Protein AF-A0A1Y1T831-F1 (afdb_monomer_lite)

Radius of gyration: 39.75 Å; chains: 1; bounding box: 76×32×102 Å

Sequence (159 aa):
MKQNVKQKKEVPKNGLLILGLLALYKWLQKAWAQWMSNKTKSISKRAVTIALVVFVSLTSGYCIYLGVHAITGKSKGNAFTVTPIKRPRHLTESGAKASPLPPVSKQEYRRIQKFQWYMDSLARSPTGRKLYDSIIATRPGLMDSVRYIEKEYQNFKNQ

Structure (mmCIF, N/CA/C/O backbone):
data_AF-A0A1Y1T831-F1
#
_entry.id   AF-A0A1Y1T831-F1
#
loop_
_atom_site.group_PDB
_atom_site.id
_atom_site.type_symbol
_atom_site.label_atom_id
_atom_site.label_alt_id
_atom_site.label_comp_id
_atom_site.label_asym_id
_atom_site.label_entity_id
_atom_site.label_seq_id
_atom_site.pdbx_PDB_ins_code
_atom_site.Cartn_x
_atom_site.Cartn_y
_atom_site.Cartn_z
_atom_site.occupancy
_atom_site.B_iso_or_equiv
_atom_site.auth_seq_id
_atom_site.auth_comp_id
_atom_site.auth_asym_id
_atom_site.auth_atom_id
_atom_site.pdbx_PDB_model_num
ATOM 1 N N . MET A 1 1 ? 47.664 -13.659 56.012 1.00 42.09 1 MET A N 1
ATOM 2 C CA . MET A 1 1 ? 47.538 -12.354 55.326 1.00 42.09 1 MET A CA 1
ATOM 3 C C . MET A 1 1 ? 46.852 -12.581 53.976 1.00 42.09 1 MET A C 1
ATOM 5 O O . MET A 1 1 ? 47.480 -13.110 53.072 1.00 42.09 1 MET A O 1
ATOM 9 N N . LYS A 1 2 ? 45.548 -12.302 53.847 1.00 41.00 2 LYS A N 1
ATOM 10 C CA . LYS A 1 2 ? 44.839 -12.299 52.551 1.00 41.00 2 LYS A CA 1
ATOM 11 C C . LYS A 1 2 ? 43.988 -11.033 52.493 1.00 41.00 2 LYS A C 1
ATOM 13 O O . LYS A 1 2 ? 43.044 -10.885 53.263 1.00 41.00 2 LYS A O 1
ATOM 18 N N . GLN A 1 3 ? 44.418 -10.088 51.663 1.00 44.62 3 GLN A N 1
ATOM 19 C CA . GLN A 1 3 ? 43.807 -8.772 51.518 1.00 44.62 3 GLN A CA 1
ATOM 20 C C . GLN A 1 3 ? 42.437 -8.882 50.838 1.00 44.62 3 GLN A C 1
ATOM 22 O O . GLN A 1 3 ? 42.283 -9.512 49.795 1.00 44.62 3 GLN A O 1
ATOM 27 N N . ASN A 1 4 ? 41.447 -8.250 51.465 1.00 47.94 4 ASN A N 1
ATOM 28 C CA . ASN A 1 4 ? 40.095 -8.049 50.963 1.00 47.94 4 ASN A CA 1
ATOM 29 C C . ASN A 1 4 ? 40.109 -6.871 49.976 1.00 47.94 4 ASN A C 1
ATOM 31 O O . ASN A 1 4 ? 40.226 -5.720 50.393 1.00 47.94 4 ASN A O 1
ATOM 35 N N . VAL A 1 5 ? 39.978 -7.136 48.676 1.00 50.91 5 VAL A N 1
ATOM 36 C CA . VAL A 1 5 ? 39.764 -6.081 47.675 1.00 50.91 5 VAL A CA 1
ATOM 37 C C . VAL A 1 5 ? 38.259 -5.925 47.469 1.00 50.91 5 VAL A C 1
ATOM 39 O O . VAL A 1 5 ? 37.632 -6.670 46.717 1.00 50.91 5 VAL A O 1
ATOM 42 N N . LYS A 1 6 ? 37.661 -4.953 48.168 1.00 49.50 6 LYS A N 1
ATOM 43 C CA . LYS A 1 6 ? 36.294 -4.487 47.904 1.00 49.50 6 LYS A CA 1
ATOM 44 C C . LYS A 1 6 ? 36.238 -3.891 46.494 1.00 49.50 6 LYS A C 1
ATOM 46 O O . LYS A 1 6 ? 36.720 -2.784 46.270 1.00 49.50 6 LYS A O 1
ATOM 51 N N . GLN A 1 7 ? 35.614 -4.597 45.553 1.00 46.47 7 GLN A N 1
ATOM 52 C CA . GLN A 1 7 ? 35.245 -4.022 44.261 1.00 46.47 7 GLN A CA 1
ATOM 53 C C . GLN A 1 7 ? 34.117 -2.999 44.452 1.00 46.47 7 GLN A C 1
ATOM 55 O O . GLN A 1 7 ? 32.948 -3.349 44.617 1.00 46.47 7 GLN A O 1
ATOM 60 N N . LYS A 1 8 ? 34.473 -1.715 44.425 1.00 48.34 8 LYS A N 1
ATOM 61 C CA . LYS A 1 8 ? 33.530 -0.604 44.289 1.00 48.34 8 LYS A CA 1
ATOM 62 C C . LYS A 1 8 ? 33.037 -0.587 42.835 1.00 48.34 8 LYS A C 1
ATOM 64 O O . LYS A 1 8 ? 33.761 -0.162 41.943 1.00 48.34 8 LYS A O 1
ATOM 69 N N . LYS A 1 9 ? 31.831 -1.110 42.582 1.00 46.78 9 LYS A N 1
ATOM 70 C CA . LYS A 1 9 ? 31.176 -1.045 41.264 1.00 46.78 9 LYS A CA 1
ATOM 71 C C . LYS A 1 9 ? 30.763 0.400 40.975 1.00 46.78 9 LYS A C 1
ATOM 73 O O . LYS A 1 9 ? 29.794 0.897 41.541 1.00 46.78 9 LYS A O 1
ATOM 78 N N . GLU A 1 10 ? 31.508 1.060 40.099 1.00 56.12 10 GLU A N 1
ATOM 79 C CA . GLU A 1 10 ? 31.123 2.321 39.464 1.00 56.12 10 GLU A CA 1
ATOM 80 C C . GLU A 1 10 ? 29.862 2.060 38.616 1.00 56.12 10 GLU A C 1
ATOM 82 O O . GLU A 1 10 ? 29.894 1.307 37.641 1.00 56.12 10 GLU A O 1
ATOM 87 N N . VAL A 1 11 ? 28.718 2.616 39.023 1.00 57.81 11 VAL A N 1
ATOM 88 C CA . VAL A 1 11 ? 27.462 2.500 38.269 1.00 57.81 11 VAL A CA 1
ATOM 89 C C . VAL A 1 11 ? 27.591 3.370 37.012 1.00 57.81 11 VAL A C 1
A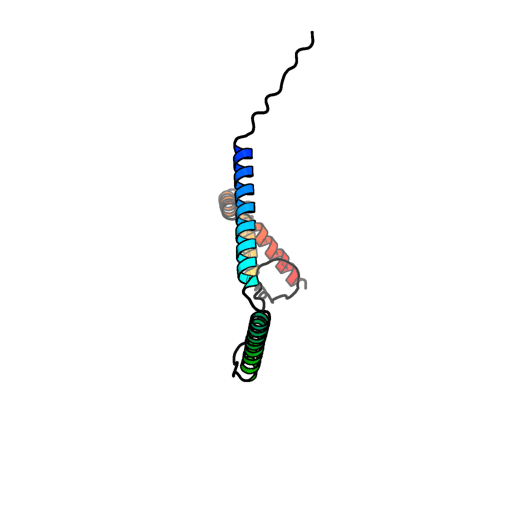TOM 91 O O . VAL A 1 11 ? 27.787 4.580 37.143 1.00 57.81 11 VAL A O 1
ATOM 94 N N . PRO A 1 12 ? 27.489 2.813 35.789 1.00 60.66 12 PRO A N 1
ATOM 95 C CA . PRO A 1 12 ? 27.631 3.606 34.575 1.00 60.66 12 PRO A CA 1
ATOM 96 C C . PRO A 1 12 ? 26.495 4.634 34.500 1.00 60.66 12 PRO A C 1
ATOM 98 O O . PRO A 1 12 ? 25.324 4.268 34.616 1.00 60.66 12 PRO A O 1
ATOM 101 N N . LYS A 1 13 ? 26.824 5.915 34.266 1.00 59.91 13 LYS A N 1
ATOM 102 C CA . LYS A 1 13 ? 25.852 7.026 34.117 1.00 59.91 13 LYS A CA 1
ATOM 103 C C . LYS A 1 13 ? 24.697 6.685 33.158 1.00 59.91 13 LYS A C 1
ATOM 105 O O . LYS A 1 13 ? 23.567 7.103 33.383 1.00 59.91 13 LYS A O 1
ATOM 110 N N . ASN A 1 14 ? 24.956 5.850 32.150 1.00 63.09 14 ASN A N 1
ATOM 111 C CA . ASN A 1 14 ? 23.967 5.381 31.176 1.00 63.09 14 ASN A CA 1
ATOM 112 C C . ASN A 1 14 ? 22.895 4.470 31.804 1.00 63.09 14 ASN A C 1
ATOM 114 O O . ASN A 1 14 ? 21.730 4.547 31.428 1.00 63.09 14 ASN A O 1
ATOM 118 N N . GLY A 1 15 ? 23.253 3.653 32.800 1.00 69.12 15 GLY A N 1
ATOM 119 C CA . GLY A 1 15 ? 22.299 2.823 33.541 1.00 69.12 15 GLY A CA 1
ATOM 120 C C . GLY A 1 15 ? 21.337 3.659 34.384 1.00 69.12 15 GLY A C 1
ATOM 121 O O . GLY A 1 15 ? 20.151 3.352 34.446 1.00 69.12 15 GLY A O 1
ATOM 122 N N . LEU A 1 16 ? 21.817 4.767 34.959 1.00 72.06 16 LEU A N 1
ATOM 123 C CA . LEU A 1 16 ? 20.982 5.709 35.710 1.00 72.06 16 LEU A CA 1
ATOM 124 C C . LEU A 1 16 ? 19.935 6.386 34.804 1.00 72.06 16 LEU A C 1
ATOM 126 O O . LEU A 1 16 ? 18.771 6.502 35.181 1.00 72.06 16 LEU A O 1
ATOM 130 N N . LEU A 1 17 ? 20.331 6.777 33.587 1.00 79.75 17 LEU A N 1
ATOM 131 C CA . LEU A 1 17 ? 19.433 7.389 32.600 1.00 79.75 17 LEU A CA 1
ATOM 132 C C . LEU A 1 17 ? 18.382 6.402 32.073 1.00 79.75 17 LEU A C 1
ATOM 134 O O . LEU A 1 17 ? 17.208 6.754 31.970 1.00 79.75 17 LEU A O 1
ATOM 138 N N . ILE A 1 18 ? 18.774 5.156 31.793 1.00 80.12 18 ILE A N 1
ATOM 139 C CA . ILE A 1 18 ? 17.844 4.100 31.359 1.00 80.12 18 ILE A CA 1
ATOM 140 C C . ILE A 1 18 ? 16.823 3.795 32.463 1.00 80.12 18 ILE A C 1
ATOM 142 O O . ILE A 1 18 ? 15.631 3.668 32.186 1.00 80.12 18 ILE A O 1
ATOM 146 N N . LEU A 1 19 ? 17.260 3.738 33.724 1.00 81.69 19 LEU A N 1
ATOM 147 C CA . LEU A 1 19 ? 16.357 3.567 34.865 1.00 81.69 19 LEU A CA 1
ATOM 148 C C . LEU A 1 19 ? 15.381 4.745 35.004 1.00 81.69 19 LEU A C 1
ATOM 150 O O . LEU A 1 19 ? 14.196 4.520 35.256 1.00 81.69 19 LEU A O 1
ATOM 154 N N . GLY A 1 20 ? 15.843 5.978 34.774 1.00 85.88 20 GLY A N 1
ATOM 155 C CA . GLY A 1 20 ? 14.995 7.174 34.747 1.00 85.88 20 GLY A CA 1
ATOM 156 C C . GLY A 1 20 ? 13.937 7.139 33.639 1.00 85.88 20 GLY A C 1
ATOM 157 O O . GLY A 1 20 ? 12.762 7.390 33.903 1.00 85.88 20 GLY A O 1
ATOM 158 N N . LEU A 1 21 ? 14.317 6.749 32.418 1.00 88.06 21 LEU A N 1
ATOM 159 C CA . LEU A 1 21 ? 13.390 6.598 31.288 1.00 88.06 21 LEU A CA 1
ATOM 160 C C . LEU A 1 21 ? 12.350 5.499 31.532 1.00 88.06 21 LEU A C 1
ATOM 162 O O . LEU A 1 21 ? 11.168 5.695 31.255 1.00 88.06 21 LEU A O 1
ATOM 166 N N . LEU A 1 22 ? 12.760 4.361 32.096 1.00 89.31 22 LEU A N 1
ATOM 167 C CA . LEU A 1 22 ? 11.837 3.285 32.461 1.00 89.31 22 LEU A CA 1
ATOM 168 C C . LEU A 1 22 ? 10.868 3.716 33.568 1.00 89.31 22 LEU A C 1
ATOM 170 O O . LEU A 1 22 ? 9.692 3.345 33.532 1.00 89.31 22 LEU A O 1
ATOM 174 N N . ALA A 1 23 ? 11.334 4.501 34.540 1.00 88.94 23 ALA A N 1
ATOM 175 C CA . ALA A 1 23 ? 10.482 5.060 35.583 1.00 88.94 23 ALA A CA 1
ATOM 176 C C . ALA A 1 23 ? 9.462 6.053 35.004 1.00 88.94 23 ALA A C 1
ATOM 178 O O . ALA A 1 23 ? 8.279 5.965 35.335 1.00 88.94 23 ALA A O 1
ATOM 179 N N . LEU A 1 24 ? 9.891 6.926 34.087 1.00 89.31 24 LEU A N 1
ATOM 180 C CA . LEU A 1 24 ? 9.019 7.871 33.389 1.00 89.31 24 LEU A CA 1
ATOM 181 C C . LEU A 1 24 ? 7.975 7.147 32.529 1.00 89.31 24 LEU A C 1
ATOM 183 O O . LEU A 1 24 ? 6.790 7.460 32.611 1.00 89.31 24 LEU A O 1
ATOM 187 N N . TYR A 1 25 ? 8.392 6.132 31.768 1.00 93.50 25 TYR A N 1
ATOM 188 C CA . TYR A 1 25 ? 7.491 5.295 30.977 1.00 93.50 25 TYR A CA 1
ATOM 189 C C . TYR A 1 25 ? 6.440 4.613 31.858 1.00 93.50 25 TYR A C 1
ATOM 191 O O . TYR A 1 25 ? 5.245 4.698 31.582 1.00 93.50 25 TYR A O 1
ATOM 199 N N . LYS A 1 26 ? 6.860 3.988 32.966 1.00 92.38 26 LYS A N 1
ATOM 200 C CA . LYS A 1 26 ? 5.933 3.341 33.905 1.00 92.38 26 LYS A CA 1
ATOM 201 C C . LYS A 1 26 ? 4.991 4.342 34.567 1.00 92.38 26 LYS A C 1
ATOM 203 O O . LYS A 1 26 ? 3.826 4.014 34.790 1.00 92.38 26 LYS A O 1
ATOM 208 N N . TRP A 1 27 ? 5.471 5.540 34.893 1.00 94.50 27 TRP A N 1
ATOM 209 C CA . TRP A 1 27 ? 4.631 6.601 35.441 1.00 94.50 27 TRP A CA 1
ATOM 210 C C . TRP A 1 27 ? 3.590 7.059 34.421 1.00 94.50 27 TRP A C 1
ATOM 212 O O . TRP A 1 27 ? 2.407 7.095 34.746 1.00 94.50 27 TRP A O 1
ATOM 222 N N . LEU A 1 28 ? 4.002 7.298 33.175 1.00 94.12 28 LEU A N 1
ATOM 223 C CA . LEU A 1 28 ? 3.108 7.694 32.092 1.00 94.12 28 LEU A CA 1
ATOM 224 C C . LEU A 1 28 ? 2.067 6.608 31.801 1.00 94.12 28 LEU A C 1
ATOM 226 O O . LEU A 1 28 ? 0.882 6.907 31.680 1.00 94.12 28 LEU A O 1
ATOM 230 N N . GLN A 1 29 ? 2.484 5.341 31.779 1.00 94.38 29 GLN A N 1
ATOM 231 C CA . GLN A 1 29 ? 1.585 4.202 31.618 1.00 94.38 29 GLN A CA 1
ATOM 232 C C . GLN A 1 29 ? 0.551 4.138 32.751 1.00 94.38 29 GLN A C 1
ATOM 234 O O . GLN A 1 29 ? -0.634 3.939 32.488 1.00 94.38 29 GLN A O 1
ATOM 239 N N . LYS A 1 30 ? 0.970 4.337 34.009 1.00 93.31 30 LYS A N 1
ATOM 240 C CA . LYS A 1 30 ? 0.054 4.363 35.161 1.00 93.31 30 LYS A CA 1
ATOM 241 C C . LYS A 1 30 ? -0.894 5.558 35.115 1.00 93.31 30 LYS A C 1
ATOM 243 O O . LYS A 1 30 ? -2.090 5.376 35.320 1.00 93.31 30 LYS A O 1
ATOM 248 N N . ALA A 1 31 ? -0.382 6.749 34.814 1.00 90.94 31 ALA A N 1
ATOM 249 C CA . ALA A 1 31 ? -1.177 7.966 34.697 1.00 90.94 31 ALA A CA 1
ATOM 250 C C . ALA A 1 31 ? -2.231 7.826 33.591 1.00 90.94 31 ALA A C 1
ATOM 252 O O . ALA A 1 31 ? -3.402 8.135 33.806 1.00 90.94 31 ALA A O 1
ATOM 253 N N . TRP A 1 32 ? -1.841 7.275 32.441 1.00 92.75 32 TRP A N 1
ATOM 254 C CA . TRP A 1 32 ? -2.750 7.026 31.331 1.00 92.75 32 TRP A CA 1
ATOM 255 C C . TRP A 1 32 ? -3.788 5.954 31.667 1.00 92.75 32 TRP A C 1
ATOM 257 O O . TRP A 1 32 ? -4.974 6.169 31.436 1.00 92.75 32 TRP A O 1
ATOM 267 N N . ALA A 1 33 ? -3.382 4.843 32.288 1.00 90.12 33 ALA A N 1
ATOM 268 C CA . ALA A 1 33 ? -4.308 3.801 32.728 1.00 90.12 33 ALA A CA 1
ATOM 269 C C . ALA A 1 33 ? -5.316 4.324 33.764 1.00 90.12 33 ALA A C 1
ATOM 271 O O . ALA A 1 33 ? -6.501 4.003 33.691 1.00 90.12 33 ALA A O 1
ATOM 272 N N . GLN A 1 34 ? -4.875 5.163 34.703 1.00 89.81 34 GLN A N 1
ATOM 273 C CA . GLN A 1 34 ? -5.744 5.776 35.706 1.00 89.81 34 GLN A CA 1
ATOM 274 C C . GLN A 1 34 ? -6.689 6.809 35.081 1.00 89.81 34 GLN A C 1
ATOM 276 O O . GLN A 1 34 ? -7.871 6.842 35.424 1.00 89.81 34 GLN A O 1
ATOM 281 N N . TRP A 1 35 ? -6.206 7.601 34.121 1.00 90.81 35 TRP A N 1
ATOM 282 C CA . TRP A 1 35 ? -7.029 8.529 33.349 1.00 90.81 35 TRP A CA 1
ATOM 283 C C . TRP A 1 35 ? -8.093 7.791 32.525 1.00 90.81 35 TRP A C 1
ATOM 285 O O . TRP A 1 35 ? -9.277 8.109 32.635 1.00 90.81 35 TRP A O 1
ATOM 295 N N . MET A 1 36 ? -7.702 6.746 31.788 1.00 86.06 36 MET A N 1
ATOM 296 C CA . MET A 1 36 ? -8.611 5.867 31.041 1.00 86.06 36 MET A CA 1
ATOM 297 C C . MET A 1 36 ? -9.616 5.187 31.967 1.00 86.06 36 MET A C 1
ATOM 299 O O . MET A 1 36 ? -10.805 5.150 31.658 1.00 86.06 36 MET A O 1
ATOM 303 N N . SER A 1 37 ? -9.174 4.690 33.124 1.00 84.81 37 SER A N 1
ATOM 304 C CA . SER A 1 37 ? -10.055 4.064 34.111 1.00 84.81 37 SER A CA 1
ATOM 305 C C . SER A 1 37 ? -11.081 5.061 34.644 1.00 84.81 37 SER A C 1
ATOM 307 O O . SER A 1 37 ? -12.270 4.757 34.654 1.00 84.81 37 SER A O 1
ATOM 309 N N . ASN A 1 38 ? -10.667 6.274 35.013 1.00 84.25 38 ASN A N 1
ATOM 310 C CA . ASN A 1 38 ? -11.580 7.313 35.492 1.00 84.25 38 ASN A CA 1
ATOM 311 C C . ASN A 1 38 ? -12.552 7.772 34.400 1.00 84.25 38 ASN A C 1
ATOM 313 O O . ASN A 1 38 ? -13.734 7.969 34.680 1.00 84.25 38 ASN A O 1
ATOM 317 N N . LYS A 1 39 ? -12.082 7.885 33.152 1.00 80.75 39 LYS A N 1
ATOM 318 C CA . LYS A 1 39 ? -12.930 8.232 32.011 1.00 80.75 39 LYS A CA 1
ATOM 319 C C . LYS A 1 39 ? -13.904 7.111 31.653 1.00 80.75 39 LYS A C 1
ATOM 321 O O . LYS A 1 39 ? -15.023 7.409 31.275 1.00 80.75 39 LYS A O 1
ATOM 326 N N . THR A 1 40 ? -13.513 5.847 31.814 1.00 81.31 40 THR A N 1
ATOM 327 C CA . THR A 1 40 ? -14.370 4.677 31.552 1.00 81.31 40 THR A CA 1
ATOM 328 C C . THR A 1 40 ? -15.380 4.459 32.679 1.00 81.31 40 THR A C 1
ATOM 330 O O . THR A 1 40 ? -16.526 4.114 32.410 1.00 81.31 40 THR A O 1
ATOM 333 N N . LYS A 1 41 ? -15.003 4.723 33.938 1.00 76.31 41 LYS A N 1
ATOM 334 C CA . LYS A 1 41 ? -15.899 4.639 35.106 1.00 76.31 41 LYS A CA 1
ATOM 335 C C . LYS A 1 41 ? -17.097 5.582 35.006 1.00 76.31 41 LYS A C 1
ATOM 337 O O . LYS 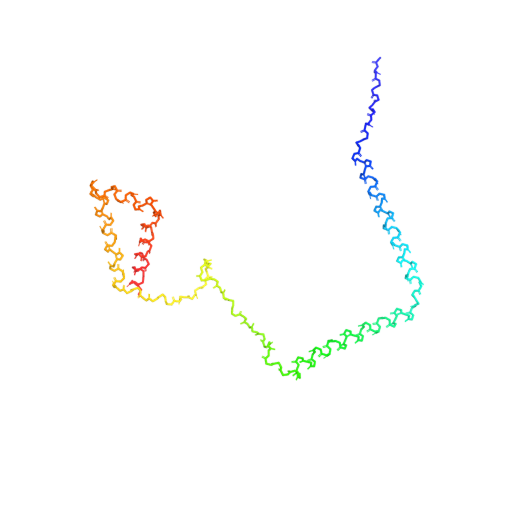A 1 41 ? -18.161 5.247 35.514 1.00 76.31 41 LYS A O 1
ATOM 342 N N . SER A 1 42 ? -16.938 6.744 34.370 1.00 73.31 42 SER A N 1
ATOM 343 C CA . SER A 1 42 ? -18.040 7.692 34.177 1.00 73.31 42 SER A CA 1
ATOM 344 C C . SER A 1 42 ? -18.961 7.337 33.006 1.00 73.31 42 SER A C 1
ATOM 346 O O . SER A 1 42 ? -20.018 7.951 32.861 1.00 73.31 42 SER A O 1
ATOM 348 N N . ILE A 1 43 ? -18.616 6.337 32.186 1.00 78.56 43 ILE A N 1
ATOM 349 C CA . ILE A 1 43 ? -19.480 5.890 31.094 1.00 78.56 43 ILE A CA 1
ATOM 350 C C . ILE A 1 43 ? -20.472 4.875 31.656 1.00 78.56 43 ILE A C 1
ATOM 352 O O . ILE A 1 43 ? -20.128 3.748 32.011 1.00 78.56 43 ILE A O 1
ATOM 356 N N . SER A 1 44 ? -21.741 5.275 31.734 1.00 80.94 44 SER A N 1
ATOM 357 C CA . SER A 1 44 ? -22.808 4.355 32.124 1.00 80.94 44 SER A CA 1
ATOM 358 C C . SER A 1 44 ? -22.950 3.231 31.092 1.00 80.94 44 SER A C 1
ATOM 360 O O . SER A 1 44 ? -22.745 3.438 29.894 1.00 80.94 44 SER A O 1
ATOM 362 N N . LYS A 1 45 ? -23.378 2.040 31.531 1.00 80.56 45 LYS A N 1
ATOM 363 C CA . LYS A 1 45 ? -23.653 0.908 30.624 1.00 80.56 45 LYS A CA 1
ATOM 364 C C . LYS A 1 45 ? -24.601 1.306 29.486 1.00 80.56 45 LYS A C 1
ATOM 366 O O . LYS A 1 45 ? -24.399 0.888 28.356 1.00 80.56 45 LYS A O 1
ATOM 371 N N . ARG A 1 46 ? -25.572 2.184 29.769 1.00 83.19 46 ARG A N 1
ATOM 372 C CA . ARG A 1 46 ? -26.495 2.738 28.766 1.00 83.19 46 ARG A CA 1
ATOM 373 C C . ARG A 1 46 ? -25.766 3.574 27.715 1.00 83.19 46 ARG A C 1
ATOM 375 O O . ARG A 1 46 ? -26.036 3.401 26.537 1.00 83.19 46 ARG A O 1
ATOM 382 N N . ALA A 1 47 ? -24.824 4.428 28.116 1.00 85.44 47 ALA A N 1
ATOM 383 C CA . ALA A 1 47 ? -24.032 5.225 27.180 1.00 85.44 47 ALA A CA 1
ATOM 384 C C . ALA A 1 47 ? -23.130 4.349 26.293 1.00 85.44 47 ALA A C 1
ATOM 386 O O . ALA A 1 47 ? -23.034 4.613 25.098 1.00 85.44 47 ALA A O 1
ATOM 387 N N . VAL A 1 48 ? -22.540 3.275 26.838 1.00 86.81 48 VAL A N 1
ATOM 388 C CA . VAL A 1 48 ? -21.785 2.290 26.036 1.00 86.81 48 VAL A CA 1
ATOM 389 C C . VAL A 1 48 ? -22.696 1.596 25.027 1.00 86.81 48 VAL A C 1
ATOM 391 O O . VAL A 1 48 ? -22.352 1.521 23.852 1.00 86.81 48 VAL A O 1
ATOM 394 N N . THR A 1 49 ? -23.868 1.118 25.456 1.00 89.75 49 THR A N 1
ATOM 395 C CA . THR A 1 49 ? -24.827 0.470 24.553 1.00 89.75 49 THR A CA 1
ATOM 396 C C . THR A 1 49 ? -25.307 1.430 23.466 1.00 89.75 49 THR A C 1
ATOM 398 O O . THR A 1 49 ? -25.344 1.042 22.305 1.00 89.75 49 THR A O 1
ATOM 401 N N . ILE A 1 50 ? -25.616 2.687 23.802 1.00 92.62 50 ILE A N 1
ATOM 402 C CA . ILE A 1 50 ? -26.012 3.707 22.819 1.00 92.62 50 ILE A CA 1
ATOM 403 C C . ILE A 1 50 ? -24.873 3.966 21.832 1.00 92.62 50 ILE A C 1
ATOM 405 O O . ILE A 1 50 ? -25.104 3.944 20.628 1.00 92.62 50 ILE A O 1
ATOM 409 N N . ALA A 1 51 ? -23.642 4.154 22.313 1.00 90.88 51 ALA A N 1
ATOM 410 C CA . ALA A 1 51 ? -22.484 4.356 21.448 1.00 90.88 51 ALA A CA 1
ATOM 411 C C . ALA A 1 51 ? -22.254 3.158 20.514 1.00 90.88 51 ALA A C 1
ATOM 413 O O . ALA A 1 51 ? -21.978 3.354 19.333 1.00 90.88 51 ALA A O 1
ATOM 414 N N . LEU A 1 52 ? -22.429 1.930 21.015 1.00 93.31 52 LEU A N 1
ATOM 415 C CA . LEU A 1 52 ? -22.332 0.712 20.215 1.00 93.31 52 LEU A CA 1
ATOM 416 C C . LEU A 1 52 ? -23.420 0.672 19.135 1.00 93.31 52 LEU A C 1
ATOM 418 O O . LEU A 1 52 ? -23.114 0.438 17.971 1.00 93.31 52 LEU A O 1
ATOM 422 N N . VAL A 1 53 ? -24.674 0.939 19.502 1.00 96.19 53 VAL A N 1
ATOM 423 C CA . VAL A 1 53 ? -25.803 0.957 18.560 1.00 96.19 53 VAL A CA 1
ATOM 424 C C . VAL A 1 53 ? -25.602 2.032 17.496 1.00 96.19 53 VAL A C 1
ATOM 426 O O . VAL A 1 53 ? -25.789 1.749 16.316 1.00 96.19 53 VAL A O 1
ATOM 429 N N . VAL A 1 54 ? -25.172 3.236 17.875 1.00 96.12 54 VAL A N 1
ATOM 430 C CA . VAL A 1 54 ? -24.853 4.316 16.930 1.00 96.12 54 VAL A CA 1
ATOM 431 C C . VAL A 1 54 ? -23.717 3.897 16.003 1.00 96.12 54 VAL A C 1
ATOM 433 O O . VAL A 1 54 ? -23.842 4.036 14.791 1.00 96.12 54 VAL A O 1
ATOM 436 N N . PHE A 1 55 ? -22.636 3.334 16.544 1.00 96.06 55 PHE A N 1
ATOM 437 C CA . PHE A 1 55 ? -21.501 2.871 15.749 1.00 96.06 55 PHE A CA 1
ATOM 438 C C . PHE A 1 55 ? -21.912 1.801 14.730 1.00 96.06 55 PHE A C 1
ATOM 440 O O . PHE A 1 55 ? -21.609 1.922 13.542 1.00 96.06 55 PHE A O 1
ATOM 447 N N . VAL A 1 56 ? -22.652 0.782 15.174 1.00 96.69 56 VAL A N 1
ATOM 448 C CA . VAL A 1 56 ? -23.181 -0.280 14.307 1.00 96.69 56 VAL A CA 1
ATOM 449 C C . VAL A 1 56 ? -24.156 0.288 13.272 1.00 96.69 56 VAL A C 1
ATOM 451 O O . VAL A 1 56 ? -24.115 -0.108 12.113 1.00 96.69 56 VAL A O 1
ATOM 454 N N . SER A 1 57 ? -24.997 1.253 13.647 1.00 96.31 57 SER A N 1
ATOM 455 C CA . SER A 1 57 ? -25.963 1.866 12.725 1.00 96.31 57 SER A CA 1
ATOM 456 C C . SER A 1 57 ? -25.279 2.711 11.652 1.00 96.31 57 SER A C 1
ATOM 458 O O . SER A 1 57 ? -25.646 2.624 10.485 1.00 96.31 57 SER A O 1
ATOM 460 N N . LEU A 1 58 ? -24.260 3.494 12.019 1.00 95.94 58 LEU A N 1
ATOM 461 C CA . LEU A 1 58 ? -23.479 4.300 11.078 1.00 95.94 58 LEU A CA 1
ATOM 462 C C . LEU A 1 58 ? -22.682 3.420 10.116 1.00 95.94 58 LEU A C 1
ATOM 464 O O . LEU A 1 58 ? -22.687 3.664 8.914 1.00 95.94 58 LEU A O 1
ATOM 468 N N . THR A 1 59 ? -22.020 2.384 10.634 1.00 94.25 59 THR A N 1
ATOM 469 C CA . THR A 1 59 ? -21.246 1.446 9.807 1.00 94.25 59 THR A CA 1
ATOM 470 C C . THR A 1 59 ? -22.148 0.633 8.885 1.00 94.25 59 THR A C 1
ATOM 472 O O . THR A 1 59 ? -21.886 0.571 7.687 1.00 94.25 59 THR A O 1
ATOM 475 N N . SER A 1 60 ? -23.249 0.083 9.400 1.00 95.25 60 SER A N 1
ATOM 476 C CA . SER A 1 60 ? -24.243 -0.632 8.595 1.00 95.25 60 SER A CA 1
ATOM 477 C C . SER A 1 60 ? -24.872 0.279 7.539 1.00 95.25 60 SER A C 1
ATOM 479 O O . SER A 1 60 ? -24.891 -0.062 6.357 1.00 95.25 60 SER A O 1
ATOM 481 N N . GLY A 1 61 ? -25.297 1.484 7.932 1.00 95.31 61 GLY A N 1
ATOM 482 C CA . GLY A 1 61 ? -25.855 2.482 7.023 1.00 95.31 61 GLY A CA 1
ATOM 483 C C . GLY A 1 61 ? -24.870 2.896 5.932 1.00 95.31 61 GLY A C 1
ATOM 484 O O . GLY A 1 61 ? -25.258 2.990 4.772 1.00 95.31 61 GLY A O 1
ATOM 485 N N . TYR A 1 62 ? -23.588 3.068 6.266 1.00 93.25 62 TYR A N 1
ATOM 486 C CA . TYR A 1 62 ? -22.540 3.367 5.291 1.00 93.25 62 TYR A CA 1
ATOM 487 C C . TYR A 1 62 ? -22.302 2.205 4.317 1.00 93.25 62 TYR A C 1
ATOM 489 O O . TYR A 1 62 ? -22.199 2.431 3.113 1.00 93.25 62 TYR A O 1
ATOM 497 N N . CYS A 1 63 ? -22.275 0.960 4.800 1.00 91.38 63 CYS A N 1
ATOM 498 C CA . CYS A 1 63 ? -22.157 -0.224 3.946 1.00 91.38 63 CYS A CA 1
ATOM 499 C C . CYS A 1 63 ? -23.354 -0.371 2.997 1.00 91.38 63 CYS A C 1
ATOM 501 O O . CYS A 1 63 ? -23.168 -0.643 1.812 1.00 91.38 63 CYS A O 1
ATOM 503 N N . ILE A 1 64 ? -24.574 -0.155 3.497 1.00 92.69 64 ILE A N 1
ATOM 504 C CA . ILE A 1 64 ? -25.794 -0.186 2.681 1.00 92.69 64 ILE A CA 1
ATOM 505 C C . ILE A 1 64 ? -25.773 0.957 1.664 1.00 92.69 64 ILE A C 1
ATOM 507 O O . ILE A 1 64 ? -26.042 0.718 0.491 1.00 92.69 64 ILE A O 1
ATOM 511 N N . TYR A 1 65 ? -25.401 2.172 2.078 1.00 91.19 65 TYR A N 1
ATOM 512 C CA . TYR A 1 65 ? -25.235 3.312 1.177 1.00 91.19 65 TYR A CA 1
ATOM 513 C C . TYR A 1 65 ? -24.237 2.993 0.062 1.00 91.19 65 TYR A C 1
ATOM 515 O O . TYR A 1 65 ? -24.550 3.199 -1.107 1.00 91.19 65 TYR A O 1
ATOM 523 N N . LEU A 1 66 ? -23.073 2.432 0.399 1.00 86.94 66 LEU A N 1
ATOM 524 C CA . LEU A 1 66 ? -22.062 2.038 -0.579 1.00 86.94 66 LEU A CA 1
ATOM 525 C C . LEU A 1 66 ? -22.591 0.957 -1.531 1.00 86.94 66 LEU A C 1
ATOM 527 O O . LEU A 1 66 ? -22.374 1.055 -2.735 1.00 86.94 66 LEU A O 1
ATOM 531 N N . GLY A 1 67 ? -23.312 -0.039 -1.011 1.00 87.19 67 GLY A N 1
ATOM 532 C CA . GLY A 1 67 ? -23.920 -1.103 -1.809 1.00 87.19 67 GLY A CA 1
ATOM 533 C C . GLY A 1 67 ? -24.989 -0.583 -2.772 1.00 87.19 67 GLY A C 1
ATOM 534 O O . GLY A 1 67 ? -24.934 -0.863 -3.967 1.00 87.19 67 GLY A O 1
ATOM 535 N N . VAL A 1 68 ? -25.924 0.236 -2.286 1.00 86.50 68 VAL A N 1
ATOM 536 C CA . VAL A 1 68 ? -26.966 0.856 -3.120 1.00 86.50 68 VAL A CA 1
ATOM 537 C C . VAL A 1 68 ? -26.345 1.818 -4.128 1.00 86.50 68 VAL A C 1
ATOM 539 O O . VAL A 1 68 ? -26.724 1.805 -5.293 1.00 86.50 68 VAL A O 1
ATOM 542 N N . HIS A 1 69 ? -25.355 2.617 -3.732 1.00 80.94 69 HIS A N 1
ATOM 543 C CA . HIS A 1 69 ? -24.638 3.500 -4.648 1.00 80.94 69 HIS A CA 1
ATOM 544 C C . HIS A 1 69 ? -23.844 2.712 -5.705 1.00 80.94 69 HIS A C 1
ATOM 546 O O . HIS A 1 69 ? -23.754 3.153 -6.847 1.00 80.94 69 HIS A O 1
ATOM 552 N N . ALA A 1 70 ? -23.309 1.534 -5.375 1.00 76.31 70 ALA A N 1
ATOM 553 C CA . ALA A 1 70 ? -22.629 0.665 -6.335 1.00 76.31 70 ALA A CA 1
ATOM 554 C C . ALA A 1 70 ? -23.587 0.036 -7.365 1.00 76.31 70 ALA A C 1
ATOM 556 O O . ALA A 1 70 ? -23.183 -0.168 -8.508 1.00 76.31 70 ALA A O 1
ATOM 557 N N . ILE A 1 71 ? -24.834 -0.256 -6.977 1.00 80.06 71 ILE A N 1
ATOM 558 C CA . ILE A 1 71 ? -25.839 -0.904 -7.842 1.00 80.06 71 ILE A CA 1
ATOM 559 C C . ILE A 1 71 ? -26.663 0.126 -8.635 1.00 80.06 71 ILE A C 1
ATOM 561 O O . ILE A 1 71 ? -26.923 -0.061 -9.821 1.00 80.06 71 ILE A O 1
ATOM 565 N N . THR A 1 72 ? -27.083 1.212 -7.984 1.00 76.06 72 THR A N 1
ATOM 566 C CA . THR A 1 72 ? -27.998 2.231 -8.530 1.00 76.06 72 THR A CA 1
ATOM 567 C C . THR A 1 72 ? -27.258 3.432 -9.107 1.00 76.06 72 THR A C 1
ATOM 569 O O . THR A 1 72 ? -27.770 4.118 -9.998 1.00 76.06 72 THR A O 1
ATOM 572 N N . GLY A 1 73 ? -26.045 3.710 -8.619 1.00 63.28 73 GLY A N 1
ATOM 573 C CA . GLY A 1 73 ? -25.171 4.669 -9.269 1.00 63.28 73 GLY A CA 1
ATOM 574 C C . GLY A 1 73 ? -24.956 4.201 -10.699 1.00 63.28 73 GLY A C 1
ATOM 575 O O . GLY A 1 73 ? -24.597 3.050 -10.932 1.00 63.28 73 GLY A O 1
ATOM 576 N N . LYS A 1 74 ? -25.189 5.089 -11.671 1.00 59.34 74 LYS A N 1
ATOM 577 C CA . LYS A 1 74 ? -24.776 4.904 -1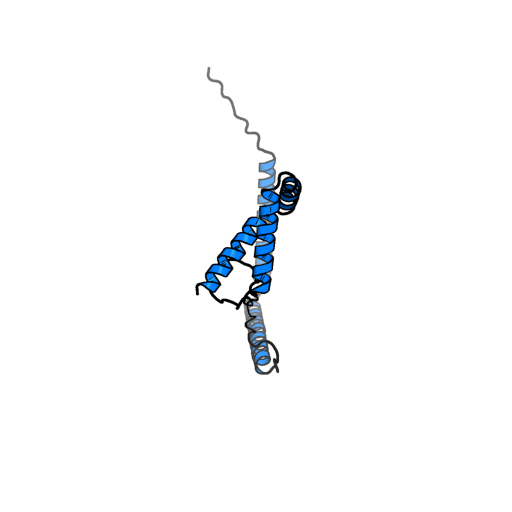3.067 1.00 59.34 74 LYS A CA 1
ATOM 578 C C . LYS A 1 74 ? -23.246 4.881 -13.116 1.00 59.34 74 LYS A C 1
ATOM 580 O O . LYS A 1 74 ? -22.620 5.778 -13.675 1.00 59.34 74 LYS A O 1
ATOM 585 N N . SER A 1 75 ? -22.630 3.881 -12.500 1.00 55.69 75 SER A N 1
ATOM 586 C CA . SER A 1 75 ? -21.210 3.623 -12.563 1.00 55.69 75 SER A CA 1
ATOM 587 C C . SER A 1 75 ? -20.920 3.109 -13.962 1.00 55.69 75 SER A C 1
ATOM 589 O O . SER A 1 75 ? -20.742 1.923 -14.211 1.00 55.69 75 SER A O 1
ATOM 591 N N . LYS A 1 76 ? -20.768 4.062 -14.882 1.00 54.94 76 LYS A N 1
ATOM 592 C CA . LYS A 1 76 ? -19.859 3.961 -16.029 1.00 54.94 76 LYS A CA 1
ATOM 593 C C . LYS A 1 76 ? -18.384 3.861 -15.577 1.00 54.94 76 LYS A C 1
ATOM 595 O O . LYS A 1 76 ? -17.488 4.267 -16.305 1.00 54.94 76 LYS A O 1
ATOM 600 N N . GLY A 1 77 ? -18.108 3.355 -14.377 1.00 59.12 77 GLY A N 1
ATOM 601 C CA . GLY A 1 77 ? -16.787 3.350 -13.776 1.00 59.12 77 GLY A CA 1
ATOM 602 C C . GLY A 1 77 ? -16.644 2.178 -12.823 1.00 59.12 77 GLY A C 1
ATOM 603 O O . GLY A 1 77 ? -17.378 2.075 -11.847 1.00 59.12 77 GLY A O 1
ATOM 604 N N . ASN A 1 78 ? -15.641 1.348 -13.101 1.00 52.06 78 ASN A N 1
ATOM 605 C CA . ASN A 1 78 ? -15.077 0.338 -12.208 1.00 52.06 78 ASN A CA 1
ATOM 606 C C . ASN A 1 78 ? -15.788 -1.025 -12.191 1.00 52.06 78 ASN A C 1
ATOM 608 O O . ASN A 1 78 ? -15.758 -1.723 -11.181 1.00 52.06 78 ASN A O 1
ATOM 612 N N . ALA A 1 79 ? -16.288 -1.495 -13.343 1.00 51.72 79 ALA A N 1
ATOM 613 C CA . ALA A 1 79 ? -16.048 -2.906 -13.654 1.00 51.72 79 ALA A CA 1
ATOM 614 C C . ALA A 1 79 ? -14.554 -3.1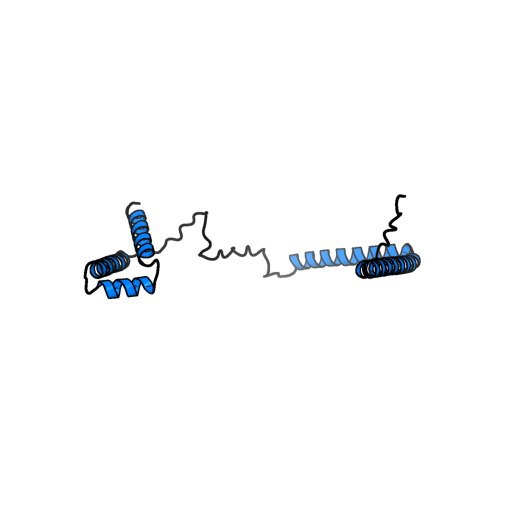15 -13.433 1.00 51.72 79 ALA A C 1
ATOM 616 O O . ALA A 1 79 ? -13.785 -2.319 -13.973 1.00 51.72 79 ALA A O 1
ATOM 617 N N . PHE A 1 80 ? -14.185 -4.063 -12.572 1.00 51.53 80 PHE A N 1
ATOM 618 C CA . PHE A 1 80 ? -12.814 -4.463 -12.282 1.00 51.53 80 PHE A CA 1
ATOM 619 C C . PHE A 1 80 ? -12.034 -4.427 -13.595 1.00 51.53 80 PHE A C 1
ATOM 621 O O 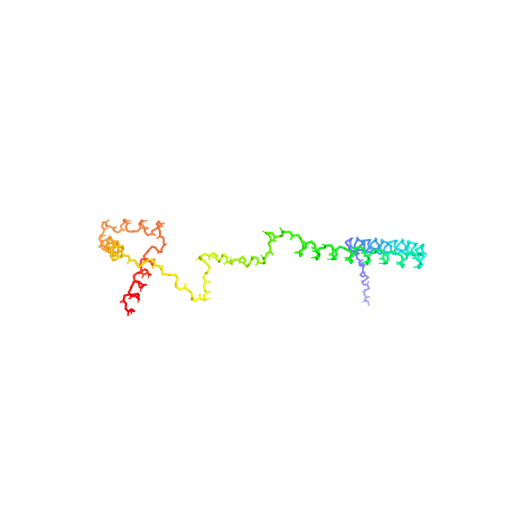. PHE A 1 80 ? -12.125 -5.342 -14.414 1.00 51.53 80 PHE A O 1
ATOM 628 N N . THR A 1 81 ? -11.369 -3.300 -13.862 1.00 54.22 81 THR A N 1
ATOM 629 C CA . THR A 1 81 ? -10.512 -3.194 -15.021 1.00 54.22 81 THR A CA 1
ATOM 630 C C . THR A 1 81 ? -9.377 -4.060 -14.569 1.00 54.22 81 THR A C 1
ATOM 632 O O . THR A 1 81 ? -8.606 -3.688 -13.686 1.00 54.22 81 THR A O 1
ATOM 635 N N . VAL A 1 82 ? -9.396 -5.302 -15.051 1.00 57.22 82 VAL A N 1
ATOM 636 C CA . VAL A 1 82 ? -8.212 -6.130 -15.119 1.00 57.22 82 VAL A CA 1
ATOM 637 C C . VAL A 1 82 ? -7.239 -5.231 -15.848 1.00 57.22 82 VAL A C 1
ATOM 639 O O . VAL A 1 82 ? -7.254 -5.169 -17.074 1.00 57.22 82 VAL A O 1
ATOM 642 N N . THR A 1 83 ? -6.494 -4.425 -15.095 1.00 55.22 83 THR A N 1
ATOM 643 C CA . THR A 1 83 ? -5.430 -3.610 -15.628 1.00 55.22 83 THR A CA 1
ATOM 644 C C . THR A 1 83 ? -4.525 -4.659 -16.226 1.00 55.22 83 THR A C 1
ATOM 646 O O . THR A 1 83 ? -3.986 -5.483 -15.479 1.00 55.22 83 THR A O 1
ATOM 649 N N . PRO A 1 84 ? -4.431 -4.745 -17.564 1.00 60.16 84 PRO A N 1
ATOM 650 C CA . PRO A 1 84 ? -3.509 -5.689 -18.143 1.00 60.16 84 PRO A CA 1
ATOM 651 C C . PRO A 1 84 ? -2.168 -5.297 -17.548 1.00 60.16 84 PRO A C 1
ATOM 653 O O . PRO A 1 84 ? -1.756 -4.140 -17.671 1.00 60.16 84 PRO A O 1
ATOM 656 N N . ILE A 1 85 ? -1.550 -6.219 -16.809 1.00 60.66 85 ILE A N 1
ATOM 657 C CA . ILE A 1 85 ? -0.223 -6.011 -16.252 1.00 60.66 85 ILE A CA 1
ATOM 658 C C . ILE A 1 85 ? 0.645 -5.685 -17.463 1.00 60.66 85 ILE A C 1
ATOM 660 O O . ILE A 1 85 ? 0.993 -6.571 -18.247 1.00 60.66 85 ILE A O 1
ATOM 664 N N . LYS A 1 86 ? 0.934 -4.395 -17.665 1.00 59.97 86 LYS A N 1
ATOM 665 C CA . LYS A 1 86 ? 1.895 -3.929 -18.656 1.00 59.97 86 LYS A CA 1
ATOM 666 C C . LYS A 1 86 ? 3.242 -4.373 -18.123 1.00 59.97 86 LYS A C 1
ATOM 668 O O . LYS A 1 86 ? 3.913 -3.644 -17.399 1.00 59.97 86 LYS A O 1
ATOM 673 N N . ARG A 1 87 ? 3.590 -5.623 -18.427 1.00 54.66 87 ARG A N 1
ATOM 674 C CA . ARG A 1 87 ? 4.922 -6.148 -18.174 1.00 54.66 87 ARG A CA 1
ATOM 675 C C . ARG A 1 87 ? 5.897 -5.227 -18.911 1.00 54.66 87 ARG A C 1
ATOM 677 O O . ARG A 1 87 ? 5.709 -5.012 -20.114 1.00 54.66 87 ARG A O 1
ATOM 684 N N . PRO A 1 88 ? 6.897 -4.646 -18.231 1.00 56.06 88 PRO A N 1
ATOM 685 C CA . PRO A 1 88 ? 7.976 -3.971 -18.929 1.00 56.06 88 PRO A CA 1
ATOM 686 C C . PRO A 1 88 ? 8.590 -4.975 -19.907 1.00 56.06 88 PRO A C 1
ATOM 688 O O . PRO A 1 88 ? 8.864 -6.119 -19.550 1.00 56.06 88 PRO A O 1
ATOM 691 N N . ARG A 1 89 ? 8.760 -4.545 -21.159 1.00 52.72 89 ARG A N 1
ATOM 692 C CA . ARG A 1 89 ? 9.144 -5.364 -22.323 1.00 52.72 89 ARG A CA 1
ATOM 693 C C . ARG A 1 89 ? 10.489 -6.104 -22.165 1.00 52.72 89 ARG A C 1
ATOM 695 O O . ARG A 1 89 ? 10.845 -6.886 -23.036 1.00 52.72 89 ARG A O 1
ATOM 702 N N . HIS A 1 90 ? 11.217 -5.883 -21.066 1.00 54.09 90 HIS A N 1
ATOM 703 C CA . HIS A 1 90 ? 12.591 -6.342 -20.856 1.00 54.09 90 HIS A CA 1
ATOM 704 C C . HIS A 1 90 ? 12.895 -6.770 -19.409 1.00 54.09 90 HIS A C 1
ATOM 706 O O . HIS A 1 90 ? 13.972 -6.473 -18.904 1.00 54.09 90 HIS A O 1
ATOM 712 N N . LEU A 1 91 ? 11.975 -7.458 -18.727 1.00 49.97 91 LEU A N 1
ATOM 713 C CA . LEU A 1 91 ? 12.372 -8.291 -17.588 1.00 49.97 91 LEU A CA 1
ATOM 714 C C . LEU A 1 91 ? 12.402 -9.741 -18.047 1.00 49.97 91 LEU A C 1
ATOM 716 O O . LEU A 1 91 ? 11.387 -10.337 -18.400 1.00 49.97 91 LEU A O 1
ATOM 720 N N . THR A 1 92 ? 13.629 -10.222 -18.132 1.00 54.53 92 THR A N 1
ATOM 721 C CA . THR A 1 92 ? 14.049 -11.573 -18.447 1.00 54.53 92 THR A CA 1
ATOM 722 C C . THR A 1 92 ? 13.228 -12.614 -17.681 1.00 54.53 92 THR A C 1
ATOM 724 O O . THR A 1 92 ? 12.976 -12.464 -16.491 1.00 54.53 92 THR A O 1
ATOM 727 N N . GLU A 1 93 ? 12.912 -13.688 -18.410 1.00 53.44 93 GLU A N 1
ATOM 728 C CA . GLU A 1 93 ? 12.675 -15.059 -17.944 1.00 53.44 93 GLU A CA 1
ATOM 729 C C . GLU A 1 93 ? 11.227 -15.598 -17.867 1.00 53.44 93 GLU A C 1
ATOM 731 O O . GLU A 1 93 ? 10.370 -15.158 -17.109 1.00 53.44 93 GLU A O 1
ATOM 736 N N . SER A 1 94 ? 11.037 -16.652 -18.674 1.00 49.62 94 SER A N 1
ATOM 737 C CA . SER A 1 94 ? 10.045 -17.732 -18.609 1.00 49.62 94 SER A CA 1
ATOM 738 C C . SER A 1 94 ? 8.560 -17.395 -18.815 1.00 49.62 94 SER A C 1
ATOM 740 O O . SER A 1 94 ? 7.823 -17.012 -17.909 1.00 49.62 94 SER A O 1
ATOM 742 N N . GLY A 1 95 ? 8.083 -17.629 -20.042 1.00 41.50 95 GLY A N 1
ATOM 743 C CA . GLY A 1 95 ? 6.655 -17.678 -20.359 1.00 41.50 95 GLY A CA 1
ATOM 744 C C . GLY A 1 95 ? 6.366 -17.245 -21.787 1.00 41.50 95 GLY A C 1
ATOM 745 O O . GLY A 1 95 ? 6.067 -16.080 -22.040 1.00 41.50 95 GLY A O 1
ATOM 746 N N . ALA A 1 96 ? 6.477 -18.192 -22.715 1.00 49.94 96 ALA A N 1
ATOM 747 C CA . ALA A 1 96 ? 6.277 -18.028 -24.146 1.00 49.94 96 ALA A CA 1
ATOM 748 C C . ALA A 1 96 ? 5.025 -17.206 -24.509 1.00 49.94 96 ALA A C 1
ATOM 750 O O . ALA A 1 96 ? 3.896 -17.685 -24.437 1.00 49.94 96 ALA A O 1
ATOM 751 N N . LYS A 1 97 ? 5.247 -15.992 -25.012 1.00 41.53 97 LYS A N 1
ATOM 752 C CA . LYS A 1 97 ? 4.539 -15.493 -26.191 1.00 41.53 97 LYS A CA 1
ATOM 753 C C . LYS A 1 97 ? 5.586 -14.868 -27.089 1.00 41.53 97 LYS A C 1
ATOM 755 O O . LYS A 1 97 ? 6.034 -13.752 -26.840 1.00 41.53 97 LYS A O 1
ATOM 760 N N . ALA A 1 98 ? 5.993 -15.629 -28.101 1.00 49.91 98 ALA A N 1
ATOM 761 C CA . ALA A 1 98 ? 6.697 -15.100 -29.251 1.00 49.91 98 ALA A CA 1
ATOM 762 C C . ALA A 1 98 ? 5.822 -13.986 -29.839 1.00 49.91 98 ALA A C 1
ATOM 764 O O . ALA A 1 98 ? 4.870 -14.232 -30.575 1.00 49.91 98 ALA A O 1
ATOM 765 N N . SER A 1 99 ? 6.096 -12.741 -29.448 1.00 44.19 99 SER A N 1
ATOM 766 C CA . SER A 1 99 ? 5.764 -11.623 -30.315 1.00 44.19 99 SER A CA 1
ATOM 767 C C . SER A 1 99 ? 6.529 -11.905 -31.605 1.00 44.19 99 SER A C 1
ATOM 769 O O . SER A 1 99 ? 7.723 -12.207 -31.503 1.00 44.19 99 SER A O 1
ATOM 771 N N . PRO A 1 100 ? 5.886 -11.879 -32.784 1.00 48.66 100 PRO A N 1
ATOM 772 C CA . PRO A 1 100 ? 6.631 -11.982 -34.016 1.00 48.66 100 PRO A CA 1
ATOM 773 C C . PRO A 1 100 ? 7.504 -10.734 -34.049 1.00 48.66 100 PRO A C 1
ATOM 775 O O . PRO A 1 100 ? 7.034 -9.633 -34.343 1.00 48.66 100 PRO A O 1
ATOM 778 N N . LEU A 1 101 ? 8.772 -10.894 -33.665 1.00 54.50 101 LEU A N 1
ATOM 779 C CA . LEU A 1 101 ? 9.812 -9.996 -34.121 1.00 54.50 101 LEU A CA 1
ATOM 780 C C . LEU A 1 101 ? 9.579 -9.899 -35.631 1.00 54.50 101 LEU A C 1
ATOM 782 O O . LEU A 1 101 ? 9.420 -10.951 -36.262 1.00 54.50 101 LEU A O 1
ATOM 786 N N . PRO A 1 102 ? 9.443 -8.687 -36.202 1.00 55.91 102 PRO A N 1
ATOM 787 C CA . PRO A 1 102 ? 9.322 -8.572 -37.644 1.00 55.91 102 PRO A CA 1
ATOM 788 C C . PRO A 1 102 ? 10.466 -9.401 -38.232 1.00 55.91 102 PRO A C 1
ATOM 790 O O . PRO A 1 102 ? 11.592 -9.263 -37.740 1.00 55.91 102 PRO A O 1
ATOM 793 N N . PRO A 1 103 ? 10.184 -10.332 -39.163 1.00 63.94 103 PRO A N 1
ATOM 794 C CA . PRO A 1 103 ? 11.215 -11.199 -39.703 1.00 63.94 103 PRO A CA 1
ATOM 795 C C . PRO A 1 103 ? 12.323 -10.284 -40.201 1.00 63.94 103 PRO A C 1
ATOM 797 O O . PRO A 1 103 ? 12.076 -9.468 -41.091 1.00 63.94 103 PRO A O 1
ATOM 800 N N . VAL A 1 104 ? 13.494 -10.358 -39.552 1.00 64.56 104 VAL A N 1
ATOM 801 C CA . VAL A 1 104 ? 14.658 -9.541 -39.900 1.00 64.56 104 VAL A CA 1
ATOM 802 C C . VAL A 1 104 ? 14.802 -9.652 -41.402 1.00 64.56 104 VAL A C 1
ATOM 804 O O . VAL A 1 104 ? 14.967 -10.755 -41.939 1.00 64.56 104 VAL A O 1
ATOM 807 N N . SER A 1 105 ? 14.649 -8.528 -42.098 1.00 73.50 105 SER A N 1
ATOM 808 C CA . SER A 1 105 ? 14.651 -8.564 -43.550 1.00 73.50 105 SER A CA 1
ATOM 809 C C . SER A 1 105 ? 16.005 -9.110 -43.988 1.00 73.50 105 SER A C 1
ATOM 811 O O . SER A 1 105 ? 17.045 -8.744 -43.434 1.00 73.50 105 SER A O 1
ATOM 813 N N . LYS A 1 106 ? 16.037 -9.960 -45.022 1.00 78.38 106 LYS A N 1
ATOM 814 C CA . LYS A 1 106 ? 17.300 -10.465 -45.597 1.00 78.38 106 LYS A CA 1
ATOM 815 C C . LYS A 1 106 ? 18.280 -9.320 -45.902 1.00 78.38 106 LYS A C 1
ATOM 817 O O . LYS A 1 106 ? 19.493 -9.520 -45.893 1.00 78.38 106 LYS A O 1
ATOM 822 N N . GLN A 1 107 ? 17.764 -8.118 -46.170 1.00 83.69 107 GLN A N 1
ATOM 823 C CA . GLN A 1 107 ? 18.559 -6.909 -46.378 1.00 83.69 107 GLN A CA 1
ATOM 824 C C . GLN A 1 107 ? 19.255 -6.412 -45.102 1.00 83.69 107 GLN A C 1
ATOM 826 O O . GLN A 1 107 ? 20.415 -6.011 -45.169 1.00 83.69 107 GLN A O 1
ATOM 831 N N . GLU A 1 108 ? 18.584 -6.449 -43.954 1.00 83.19 108 GLU A N 1
ATOM 832 C CA . GLU A 1 108 ? 19.133 -6.028 -42.659 1.00 83.19 108 GLU A CA 1
ATOM 833 C C . GLU A 1 108 ? 20.205 -7.007 -42.185 1.00 83.19 108 GLU A C 1
ATOM 835 O O . GLU A 1 108 ? 21.302 -6.587 -41.820 1.00 83.19 108 GLU A O 1
ATOM 840 N N . TYR A 1 109 ? 19.950 -8.310 -42.326 1.00 85.31 109 TYR A N 1
ATOM 841 C CA . TYR A 1 109 ? 20.945 -9.342 -42.037 1.00 85.31 109 TYR A CA 1
ATOM 842 C C . TYR A 1 109 ? 22.217 -9.168 -42.885 1.00 85.31 109 TYR A C 1
ATOM 844 O O . TYR A 1 109 ? 23.331 -9.186 -42.362 1.00 85.31 109 TYR A O 1
ATOM 852 N N . ARG A 1 110 ? 22.075 -8.871 -44.186 1.00 87.25 110 ARG A N 1
ATOM 853 C CA . ARG A 1 110 ? 23.223 -8.573 -45.064 1.00 87.25 110 ARG A CA 1
ATOM 854 C C . ARG A 1 110 ? 24.028 -7.352 -44.613 1.00 87.25 110 ARG A C 1
ATOM 856 O O . ARG A 1 110 ? 25.236 -7.321 -44.837 1.00 87.25 110 ARG A O 1
ATOM 863 N N . ARG A 1 111 ? 23.400 -6.337 -44.006 1.00 89.56 111 ARG A N 1
ATOM 864 C CA . ARG A 1 111 ? 24.127 -5.174 -43.457 1.00 89.56 111 ARG A CA 1
ATOM 865 C C . ARG A 1 111 ? 24.992 -5.583 -42.266 1.00 89.56 111 ARG A C 1
ATOM 867 O O . ARG A 1 111 ? 26.137 -5.151 -42.187 1.00 89.56 111 ARG A O 1
ATOM 874 N N . ILE A 1 112 ? 24.473 -6.456 -41.404 1.00 89.00 112 ILE A N 1
ATOM 875 C CA . ILE A 1 112 ? 25.201 -6.988 -40.245 1.00 89.00 112 ILE A CA 1
ATOM 876 C C . ILE A 1 112 ? 26.380 -7.862 -40.700 1.00 89.00 112 ILE A C 1
ATOM 878 O O . ILE A 1 112 ? 27.493 -7.680 -40.215 1.00 89.00 112 ILE A O 1
ATOM 882 N N . GLN A 1 113 ? 26.186 -8.721 -41.706 1.00 89.44 113 GLN A N 1
ATOM 883 C CA . GLN A 1 113 ? 27.277 -9.528 -42.276 1.00 89.44 113 GLN A CA 1
ATOM 884 C C . GLN A 1 113 ? 28.381 -8.667 -42.906 1.00 89.44 113 GLN A C 1
ATOM 886 O O . GLN A 1 113 ? 29.567 -8.904 -42.686 1.00 89.44 113 GLN A O 1
ATOM 891 N N . LYS A 1 114 ? 28.011 -7.618 -43.653 1.00 91.81 114 LYS A N 1
ATOM 892 C CA . LYS A 1 114 ? 28.989 -6.665 -44.204 1.00 91.81 114 LYS A CA 1
ATOM 893 C C . LYS A 1 114 ? 29.778 -5.957 -43.106 1.00 91.81 114 LYS A C 1
ATOM 895 O O . LYS A 1 114 ? 30.977 -5.745 -43.264 1.00 91.81 114 LYS A O 1
ATOM 900 N N . PHE A 1 115 ? 29.117 -5.604 -42.006 1.00 91.81 115 PHE A N 1
ATOM 901 C CA . PHE A 1 115 ? 29.777 -5.008 -40.851 1.00 91.81 115 PHE A CA 1
ATOM 902 C C . PHE A 1 115 ? 30.787 -5.973 -40.211 1.00 91.81 115 PHE A C 1
ATOM 904 O O . PHE A 1 115 ? 31.912 -5.569 -39.926 1.00 91.81 115 PHE A O 1
ATOM 911 N N . GLN A 1 116 ? 30.434 -7.251 -40.061 1.00 90.75 116 GLN A N 1
ATOM 912 C CA . GLN A 1 116 ? 31.347 -8.280 -39.557 1.00 90.75 116 GLN A CA 1
ATOM 913 C C . GLN A 1 116 ? 32.592 -8.420 -40.444 1.00 90.75 116 GLN A C 1
ATOM 915 O O . GLN A 1 116 ? 33.709 -8.356 -39.939 1.00 90.75 116 GLN A O 1
ATOM 920 N N . TRP A 1 117 ? 32.423 -8.506 -41.767 1.00 90.56 117 TRP A N 1
ATOM 921 C CA . TRP A 1 117 ? 33.559 -8.567 -42.695 1.00 90.56 117 TRP A CA 1
ATOM 922 C C . TRP A 1 117 ? 34.429 -7.315 -42.665 1.00 90.56 117 TRP A C 1
ATOM 924 O O . TRP A 1 117 ? 35.651 -7.412 -42.766 1.00 90.56 117 TRP A O 1
ATOM 934 N N . TYR A 1 118 ? 33.819 -6.141 -42.510 1.00 92.31 118 TYR A N 1
ATOM 935 C CA . TYR A 1 118 ? 34.560 -4.897 -42.344 1.00 92.31 118 TYR A CA 1
ATOM 936 C C . TYR A 1 118 ? 35.428 -4.936 -41.081 1.00 92.31 118 TYR A C 1
ATOM 938 O O . TYR A 1 118 ? 36.624 -4.657 -41.149 1.00 92.31 118 TYR A O 1
ATOM 946 N N . MET A 1 119 ? 34.860 -5.355 -39.950 1.00 90.94 119 MET A N 1
ATOM 947 C CA . MET A 1 119 ? 35.604 -5.477 -38.699 1.00 90.94 119 MET A CA 1
ATOM 948 C C . MET A 1 119 ? 36.716 -6.535 -38.774 1.00 90.94 119 MET A C 1
ATOM 950 O O . MET A 1 119 ? 37.826 -6.281 -38.307 1.00 90.94 119 MET A O 1
ATOM 954 N N . ASP A 1 120 ? 36.467 -7.676 -39.418 1.00 89.06 120 ASP A N 1
ATOM 955 C CA . ASP A 1 120 ? 37.484 -8.710 -39.649 1.00 89.06 120 ASP A CA 1
ATOM 956 C C . ASP A 1 120 ? 38.611 -8.209 -40.564 1.00 89.06 120 ASP A C 1
ATOM 958 O O . ASP A 1 120 ? 39.787 -8.507 -40.340 1.00 89.06 120 ASP A O 1
ATOM 962 N N . SER A 1 121 ? 38.275 -7.413 -41.583 1.00 90.31 121 SER A N 1
ATOM 963 C CA . SER A 1 121 ? 39.259 -6.776 -42.459 1.00 90.31 121 SER A CA 1
ATOM 964 C C . SER A 1 121 ? 40.121 -5.767 -41.700 1.00 90.31 121 SER A C 1
ATOM 966 O O . SER A 1 121 ? 41.330 -5.703 -41.931 1.00 90.31 121 SER A O 1
ATOM 968 N N . LEU A 1 122 ? 39.526 -4.988 -40.790 1.00 89.88 122 LEU A N 1
ATOM 969 C CA . LEU A 1 122 ? 40.269 -4.057 -39.941 1.00 89.88 122 LEU A CA 1
ATOM 970 C C . LEU A 1 122 ? 41.216 -4.793 -38.989 1.00 89.88 122 LEU A C 1
ATOM 972 O O . LEU A 1 122 ? 42.353 -4.359 -38.825 1.00 89.88 122 LEU A O 1
ATOM 976 N N . ALA A 1 123 ? 40.785 -5.918 -38.413 1.00 88.31 123 ALA A N 1
ATOM 977 C CA . ALA A 1 123 ? 41.602 -6.710 -37.495 1.00 88.31 123 ALA A CA 1
ATOM 978 C C . ALA A 1 123 ? 42.817 -7.370 -38.176 1.00 88.31 123 ALA A C 1
ATOM 980 O O . ALA A 1 123 ? 43.870 -7.517 -37.554 1.00 88.31 123 ALA A O 1
ATOM 981 N N . ARG A 1 124 ? 42.687 -7.763 -39.453 1.00 88.62 124 ARG A N 1
ATOM 982 C CA . ARG A 1 124 ? 43.765 -8.413 -40.224 1.00 88.62 124 ARG A CA 1
ATOM 983 C C . ARG A 1 124 ? 44.793 -7.434 -40.788 1.00 88.62 124 ARG A C 1
ATOM 985 O O . ARG A 1 124 ? 45.924 -7.836 -41.048 1.00 88.62 124 ARG A O 1
ATOM 992 N N . SER A 1 125 ? 44.421 -6.171 -40.995 1.00 89.69 125 SER A N 1
ATOM 993 C CA . SER A 1 125 ? 45.336 -5.164 -41.533 1.00 89.69 125 SER A CA 1
ATOM 994 C C . SER A 1 125 ? 46.163 -4.505 -40.419 1.00 89.69 125 SER A C 1
ATOM 996 O O . SER A 1 125 ? 45.583 -3.980 -39.467 1.00 89.69 125 SER A O 1
ATOM 998 N N . PRO A 1 126 ? 47.503 -4.422 -40.539 1.00 80.38 126 PRO A N 1
ATOM 999 C CA . PRO A 1 126 ? 48.338 -3.736 -39.550 1.00 80.38 126 PRO A CA 1
ATOM 1000 C C . PRO A 1 126 ? 48.022 -2.234 -39.445 1.00 80.38 126 PRO A C 1
ATOM 1002 O O . PRO A 1 126 ? 48.176 -1.647 -38.375 1.00 80.38 126 PRO A O 1
ATOM 1005 N N . THR A 1 127 ? 47.528 -1.610 -40.522 1.00 84.44 127 THR A N 1
ATOM 1006 C CA . THR A 1 127 ? 47.079 -0.207 -40.517 1.00 84.44 127 THR A CA 1
ATOM 1007 C C . THR A 1 127 ? 45.654 -0.054 -39.978 1.00 84.44 127 THR A C 1
ATOM 1009 O O . THR A 1 127 ? 45.357 0.933 -39.307 1.00 84.44 127 THR A O 1
ATOM 1012 N N . GLY A 1 128 ? 44.786 -1.046 -40.211 1.00 86.00 128 GLY A N 1
ATOM 1013 C CA . GLY A 1 128 ? 43.393 -1.068 -39.747 1.00 86.00 128 GLY A CA 1
ATOM 1014 C C . GLY A 1 128 ? 43.222 -1.438 -38.271 1.00 86.00 128 GLY A C 1
ATOM 1015 O O . GLY A 1 128 ? 42.229 -1.052 -37.653 1.00 86.00 128 GLY A O 1
ATOM 1016 N N . ARG A 1 129 ? 44.209 -2.117 -37.676 1.00 89.81 129 ARG A N 1
ATOM 1017 C CA . ARG A 1 129 ? 44.147 -2.598 -36.290 1.00 89.81 129 ARG A CA 1
ATOM 1018 C C . ARG A 1 129 ? 43.987 -1.477 -35.263 1.00 89.81 129 ARG A C 1
ATOM 1020 O O . ARG A 1 129 ? 43.205 -1.615 -34.332 1.00 89.81 129 ARG A O 1
ATOM 1027 N N . LYS A 1 130 ? 44.634 -0.325 -35.477 1.00 89.94 130 LYS A N 1
ATOM 1028 C CA . LYS A 1 130 ? 44.468 0.856 -34.606 1.00 89.94 130 LYS A CA 1
ATOM 1029 C C . LYS A 1 130 ? 43.018 1.349 -34.569 1.00 89.94 130 LYS A C 1
ATOM 1031 O O . LYS A 1 130 ? 42.522 1.742 -33.517 1.00 89.94 130 LYS A O 1
ATOM 1036 N N . LEU A 1 131 ? 42.340 1.320 -35.718 1.00 90.06 131 LEU A N 1
ATOM 1037 C CA . LEU A 1 131 ? 40.934 1.704 -35.819 1.00 90.06 131 LEU A CA 1
ATOM 1038 C C . LEU A 1 131 ? 40.029 0.649 -35.173 1.00 90.06 131 LEU A C 1
ATOM 1040 O O . LEU A 1 131 ? 39.103 1.006 -34.449 1.00 90.06 131 LEU A O 1
ATOM 1044 N N . TYR A 1 132 ? 40.329 -0.635 -35.382 1.00 91.31 132 TYR A N 1
ATOM 1045 C CA . TYR A 1 132 ? 39.636 -1.742 -34.721 1.00 91.31 132 TYR A CA 1
ATOM 1046 C C . TYR A 1 132 ? 39.672 -1.598 -33.192 1.00 91.31 132 TYR A C 1
ATOM 1048 O O . TYR A 1 132 ? 38.622 -1.604 -32.548 1.00 91.31 132 TYR A O 1
ATOM 1056 N N . ASP A 1 133 ? 40.862 -1.391 -32.624 1.00 89.56 133 ASP A N 1
ATOM 1057 C CA . ASP A 1 133 ? 41.053 -1.276 -31.176 1.00 89.56 133 ASP A CA 1
ATOM 1058 C C . ASP A 1 133 ? 40.293 -0.062 -30.602 1.00 89.56 133 ASP A C 1
ATOM 1060 O O . ASP A 1 133 ? 39.663 -0.164 -29.550 1.00 89.56 133 ASP A O 1
ATOM 1064 N N . SER A 1 134 ? 40.252 1.063 -31.329 1.00 91.81 134 SER A N 1
ATOM 1065 C CA . SER A 1 134 ? 39.477 2.256 -30.945 1.00 91.81 134 SER A CA 1
ATOM 1066 C C . SER A 1 134 ? 37.960 2.009 -30.920 1.00 91.81 134 SER A C 1
ATOM 1068 O O . SER A 1 134 ? 37.269 2.433 -29.985 1.00 91.81 134 SER A O 1
ATOM 1070 N N . ILE A 1 135 ? 37.433 1.286 -31.914 1.00 90.06 135 ILE A N 1
ATOM 1071 C CA . ILE A 1 135 ? 36.007 0.937 -31.992 1.00 90.06 135 ILE A CA 1
ATOM 1072 C C . ILE A 1 135 ? 35.618 0.012 -30.831 1.00 90.06 135 ILE A C 1
ATOM 1074 O O . ILE A 1 135 ? 34.598 0.243 -30.176 1.00 90.06 135 ILE A O 1
ATOM 1078 N N . ILE A 1 136 ? 36.438 -1.004 -30.545 1.00 91.50 136 ILE A N 1
ATOM 1079 C CA . ILE A 1 136 ? 36.183 -1.968 -29.465 1.00 91.50 136 ILE A CA 1
ATOM 1080 C C . ILE A 1 136 ? 36.301 -1.312 -28.085 1.00 91.50 136 ILE A C 1
ATOM 1082 O O . ILE A 1 136 ? 35.468 -1.579 -27.220 1.00 91.50 136 ILE A O 1
ATOM 1086 N N . ALA A 1 137 ? 37.263 -0.406 -27.889 1.00 91.31 137 ALA A N 1
ATOM 1087 C CA . ALA A 1 137 ? 37.404 0.342 -26.639 1.00 91.31 137 ALA A CA 1
ATOM 1088 C C . ALA A 1 137 ? 36.193 1.247 -26.356 1.00 91.31 137 ALA A C 1
ATOM 1090 O O . ALA A 1 137 ? 35.773 1.386 -25.209 1.00 91.31 137 ALA A O 1
ATOM 1091 N N . THR A 1 138 ? 35.602 1.834 -27.401 1.00 93.00 138 THR A N 1
ATOM 1092 C CA . THR A 1 138 ? 34.420 2.701 -27.270 1.00 93.00 138 THR A CA 1
ATOM 1093 C C . THR A 1 138 ? 33.146 1.898 -26.987 1.00 93.00 138 THR A C 1
ATOM 1095 O O . THR A 1 138 ? 32.222 2.400 -26.346 1.00 93.00 138 THR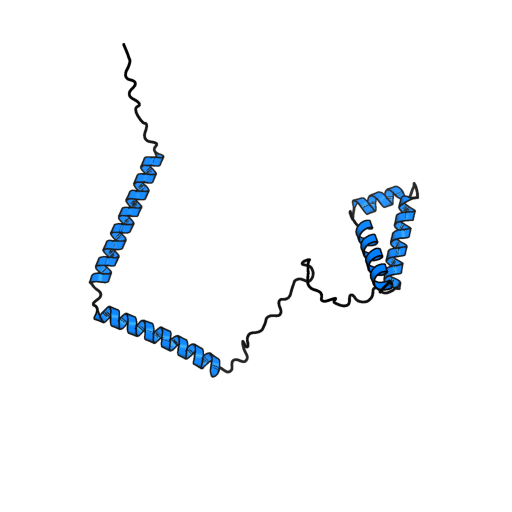 A O 1
ATOM 1098 N N . ARG A 1 139 ? 33.057 0.659 -27.490 1.00 87.62 139 ARG A N 1
ATOM 1099 C CA . ARG A 1 139 ? 31.872 -0.205 -27.362 1.00 87.62 139 ARG A CA 1
ATOM 1100 C C . ARG A 1 139 ? 32.266 -1.644 -27.008 1.00 87.62 139 ARG A C 1
ATOM 1102 O O . ARG A 1 139 ? 32.263 -2.510 -27.893 1.00 87.62 139 ARG A O 1
ATOM 1109 N N . PRO A 1 140 ? 32.560 -1.929 -25.728 1.00 88.31 140 PRO A N 1
ATOM 1110 C CA . PRO A 1 140 ? 32.801 -3.299 -25.289 1.00 88.31 140 PRO A CA 1
ATOM 1111 C C . PRO A 1 140 ? 31.550 -4.163 -25.537 1.00 88.31 140 PRO A C 1
ATOM 1113 O O . PRO A 1 140 ? 30.428 -3.726 -25.292 1.00 88.31 140 PRO A O 1
ATOM 1116 N N . GLY A 1 141 ? 31.728 -5.380 -26.064 1.00 88.31 141 GLY A N 1
ATOM 1117 C CA . GLY A 1 141 ? 30.627 -6.324 -26.342 1.00 88.31 141 GLY A CA 1
ATOM 1118 C C . GLY A 1 141 ? 29.907 -6.147 -27.691 1.00 88.31 141 GLY A C 1
ATOM 1119 O O . GLY A 1 141 ? 28.932 -6.851 -27.971 1.00 88.31 141 GLY A O 1
ATOM 1120 N N . LEU A 1 142 ? 30.384 -5.250 -28.567 1.00 90.38 142 LEU A N 1
ATOM 1121 C CA . LEU A 1 142 ? 29.817 -5.060 -29.911 1.00 90.38 142 LEU A CA 1
ATOM 1122 C C . LEU A 1 142 ? 29.856 -6.351 -30.745 1.00 90.38 142 LEU A C 1
ATOM 1124 O O . LEU A 1 142 ? 28.860 -6.728 -31.359 1.00 90.38 142 LEU A O 1
ATOM 1128 N N . MET A 1 143 ? 30.994 -7.046 -30.735 1.00 89.12 143 MET A N 1
ATOM 1129 C CA . MET A 1 143 ? 31.177 -8.282 -31.501 1.00 89.12 143 MET A CA 1
ATOM 1130 C C . MET A 1 143 ? 30.335 -9.439 -30.966 1.00 89.12 143 MET A C 1
ATOM 1132 O O . MET A 1 143 ? 29.843 -10.251 -31.748 1.00 89.12 143 MET A O 1
ATOM 1136 N N . ASP A 1 144 ? 30.105 -9.485 -29.656 1.00 88.56 144 ASP A N 1
ATOM 1137 C CA . ASP A 1 144 ? 29.265 -10.513 -29.040 1.00 88.56 144 ASP A CA 1
ATOM 1138 C C . ASP A 1 144 ? 27.794 -10.315 -29.408 1.00 88.56 144 ASP A C 1
ATOM 1140 O O . ASP A 1 144 ? 27.095 -11.274 -29.731 1.00 88.56 144 ASP A O 1
ATOM 1144 N N . SER A 1 145 ? 27.349 -9.057 -29.472 1.00 89.38 145 SER A N 1
ATOM 1145 C CA . SER A 1 145 ? 26.002 -8.708 -29.934 1.00 89.38 145 SER A CA 1
ATOM 1146 C C . SER A 1 145 ? 25.784 -9.095 -31.402 1.00 89.38 145 SER A C 1
ATOM 1148 O O . SER A 1 145 ? 24.738 -9.640 -31.753 1.00 89.38 145 SER A O 1
ATOM 1150 N N . VAL A 1 146 ? 26.782 -8.869 -32.266 1.00 88.75 146 VAL A N 1
ATOM 1151 C CA . VAL A 1 146 ? 26.730 -9.276 -33.684 1.00 88.75 146 VAL A CA 1
ATOM 1152 C C . VAL A 1 146 ? 26.629 -10.800 -33.818 1.00 88.75 146 VAL A C 1
ATOM 1154 O O . VAL A 1 146 ? 25.772 -11.293 -34.552 1.00 88.75 146 VAL A O 1
ATOM 1157 N N . ARG A 1 147 ? 27.439 -11.552 -33.060 1.00 88.44 147 ARG A N 1
ATOM 1158 C CA . ARG A 1 147 ? 27.401 -13.026 -33.035 1.00 88.44 147 ARG A CA 1
ATOM 1159 C C . ARG A 1 147 ? 26.074 -13.573 -32.515 1.00 88.44 147 ARG A C 1
ATOM 1161 O O . ARG A 1 147 ? 25.574 -14.569 -33.034 1.00 88.44 147 ARG A O 1
ATOM 1168 N N . TYR A 1 148 ? 25.493 -12.923 -31.509 1.00 88.44 148 TYR A N 1
ATOM 1169 C CA . TYR A 1 148 ? 24.184 -13.293 -30.978 1.00 88.44 148 TYR A CA 1
ATOM 1170 C C . TYR A 1 148 ? 23.096 -13.187 -32.054 1.00 88.44 148 TYR A C 1
ATOM 1172 O O . TYR A 1 148 ? 22.331 -14.130 -32.253 1.00 88.44 148 TYR A O 1
ATOM 1180 N N . ILE A 1 149 ? 23.075 -12.080 -32.803 1.00 87.00 149 ILE A N 1
ATOM 1181 C CA . ILE A 1 149 ? 22.109 -11.877 -33.892 1.00 87.00 149 ILE A CA 1
ATOM 1182 C C . ILE A 1 149 ? 22.306 -12.912 -35.008 1.00 87.00 149 ILE A C 1
ATOM 1184 O O . ILE A 1 149 ? 21.326 -13.425 -35.547 1.00 87.00 149 ILE A O 1
ATOM 1188 N N . GLU A 1 150 ? 23.554 -13.246 -35.348 1.00 85.50 150 GLU A N 1
ATOM 1189 C CA . GLU A 1 150 ? 23.848 -14.274 -36.349 1.00 85.50 150 GLU A CA 1
ATOM 1190 C C . GLU A 1 150 ? 23.299 -15.646 -35.939 1.00 85.50 150 GLU A C 1
ATOM 1192 O O . GLU A 1 150 ? 22.609 -16.291 -36.732 1.00 85.50 150 GLU A O 1
ATOM 1197 N N . LYS A 1 151 ? 23.547 -16.063 -34.693 1.00 87.44 151 LYS A N 1
ATOM 1198 C CA . LYS A 1 151 ? 23.045 -17.331 -34.151 1.00 87.44 151 LYS A CA 1
ATOM 1199 C C . LYS A 1 151 ? 21.518 -17.391 -34.177 1.00 87.44 151 LYS A C 1
ATOM 1201 O O . LYS A 1 151 ? 20.952 -18.397 -34.603 1.00 87.44 151 LYS A O 1
ATOM 1206 N N . GLU A 1 152 ? 20.868 -16.312 -33.758 1.00 84.88 152 GLU A N 1
ATOM 1207 C CA . GLU A 1 152 ? 19.412 -16.244 -33.707 1.00 84.88 152 GLU A CA 1
ATOM 1208 C C . GLU A 1 152 ? 18.798 -16.297 -35.113 1.00 84.88 152 GLU A C 1
ATOM 1210 O O . GLU A 1 152 ? 17.853 -17.046 -35.357 1.00 84.88 152 GLU A O 1
ATOM 1215 N N . TYR A 1 153 ? 19.389 -15.587 -36.080 1.00 84.38 153 TYR A N 1
ATOM 1216 C CA . TYR A 1 153 ? 18.944 -15.630 -37.474 1.00 84.38 153 TYR A CA 1
ATOM 1217 C C . TYR A 1 153 ? 19.076 -17.031 -38.093 1.00 84.38 153 TYR A C 1
ATOM 1219 O O . TYR A 1 153 ? 18.180 -17.467 -38.815 1.00 84.38 153 TYR A O 1
ATOM 1227 N N . GLN A 1 154 ? 20.161 -17.763 -37.809 1.00 83.12 154 GLN A N 1
ATOM 1228 C CA . GLN A 1 154 ? 20.313 -19.144 -38.288 1.00 83.12 154 GLN A CA 1
ATOM 1229 C C . GLN A 1 154 ? 19.280 -20.085 -37.658 1.00 83.12 154 GLN A C 1
ATOM 1231 O O . GLN A 1 154 ? 18.739 -20.941 -38.353 1.00 83.12 154 GLN A O 1
ATOM 1236 N N . ASN A 1 155 ? 18.963 -19.902 -36.374 1.00 82.19 155 ASN A N 1
ATOM 1237 C CA . ASN A 1 155 ? 17.922 -20.676 -35.699 1.00 82.19 155 ASN A CA 1
ATOM 1238 C C . ASN A 1 155 ? 16.545 -20.453 -36.352 1.00 82.19 155 ASN A C 1
ATOM 1240 O O . ASN A 1 155 ? 15.850 -21.417 -36.648 1.00 82.19 155 ASN A O 1
ATOM 1244 N N . PHE A 1 156 ? 16.200 -19.201 -36.675 1.00 78.44 156 PHE A N 1
ATOM 1245 C CA . PHE A 1 156 ? 14.973 -18.876 -37.415 1.00 78.44 156 PHE A CA 1
ATOM 1246 C C . PHE A 1 156 ? 14.959 -19.391 -38.859 1.00 78.44 156 PHE A C 1
ATOM 1248 O O . PHE A 1 156 ? 13.890 -19.659 -39.390 1.00 78.44 156 PHE A O 1
ATOM 1255 N N . LYS A 1 157 ? 16.117 -19.499 -39.519 1.00 76.06 157 LYS A N 1
ATOM 1256 C CA . LYS A 1 157 ? 16.216 -20.017 -40.893 1.00 76.06 157 LYS A CA 1
ATOM 1257 C C . LYS A 1 157 ? 16.073 -21.545 -40.966 1.00 76.06 157 LYS A C 1
ATOM 1259 O O . LYS A 1 157 ? 15.675 -22.053 -42.010 1.00 76.06 157 LYS A O 1
ATOM 1264 N N . ASN A 1 158 ? 16.473 -22.253 -39.910 1.00 70.81 158 ASN A N 1
ATOM 1265 C CA . ASN A 1 158 ? 16.487 -23.718 -39.852 1.00 70.81 158 ASN A CA 1
ATOM 1266 C C . ASN A 1 158 ? 15.183 -24.325 -39.298 1.00 70.81 158 ASN A C 1
ATOM 1268 O O . ASN A 1 158 ? 15.056 -25.549 -39.295 1.00 70.81 158 ASN A O 1
ATOM 1272 N N . GLN A 1 159 ? 14.264 -23.490 -38.806 1.00 56.78 159 GLN A N 1
ATOM 1273 C CA . GLN A 1 159 ? 12.881 -23.851 -38.470 1.00 56.78 159 GLN A CA 1
ATOM 1274 C C . GLN A 1 159 ? 11.981 -23.708 -39.697 1.00 56.78 159 GLN A C 1
ATOM 1276 O O . GLN A 1 159 ? 11.052 -24.533 -39.819 1.00 56.78 159 GLN A O 1
#

Organism: NCBI:txid1185767

Foldseek 3Di:
DDDDDPPPDDDPPVVVVVVVVVVVVVVVVVVVVVVVVVVVVPQDPVNVVVVVVVVCCVVVVVVVVVVCCVVVPPPPDDPPPVVPPPPDPDDDDDDDDPPPPPLCPPVNLVVLVVVVVVLVVLCPDPVSVVVNVVVCVVPPCPVVVSVVVVVVNVVVVVD

pLDDT: mean 77.3, std 16.66, range [41.0, 96.69]

Secondary structure (DSSP, 8-state):
------------HHHHHHHHHHHHHHHHHHHHHHHHHHHHHTS-HHHHHHHHHHHHHHHHHHHHHHHHHHHHS---S-S---------TT---------------HHHHHHHHHHHHHHHHHHHSTTTHHHHHHHHHHSTTHHHHHHHHHHHHHHHHH-